Protein AF-A0A562LEJ7-F1 (afdb_monomer_lite)

Organism: NCBI:txid985012

Foldseek 3Di:
DQDPQAAFFKFFFAVVLQQVVWKWKLDDPVPDDHGTFIWGFHGDDPWKTKIWTKAQDCPDAWDWQALVQKFFDPVQSPGIITTHQAIMMIGTSVSRVRGRVVSVIPADPVGTIGGHNVRGDHPVSHDDPVSIDHDPPDPDDD

Secondary structure (DSSP, 8-state):
------TTBEEEE-HHHHHHTT-EESS-TTTS--S-EEEEEEEE-SSEEEEEEEBSS-TTTPEEE-GGGEES-HHHHSS-EEE-TT--EEEEHHHHHHHHHHTT---BTTB--EE-GGGSPPGGGS--GGG-B---------

Sequence (142 aa):
MAHTHAPGLVLHMYPEVLLKFGASHTVEPQDAVAAQHYFVCLSADASEGLWTPLYQTRGDHRLAIPEAAKAGHARWTRGTSYYDPDELWRIPHKAAQRGAAAAMDQSGPKSANTVALPSVPSRAQFPSDTAFRGTAHDRGLG

pLDDT: mean 90.74, std 14.41, range [35.22, 98.56]

Radius of gyration: 14.47 Å; chains: 1; bounding box: 45×31×35 Å

Structure (mmCIF, N/CA/C/O backbone):
data_AF-A0A562LEJ7-F1
#
_entry.id   AF-A0A562LEJ7-F1
#
loop_
_atom_site.group_PDB
_atom_site.id
_atom_site.type_symbol
_atom_site.label_atom_id
_atom_site.label_alt_id
_atom_site.label_comp_id
_atom_site.label_asym_id
_atom_site.label_entity_id
_atom_site.label_seq_id
_atom_site.pdbx_PDB_ins_code
_atom_site.Cartn_x
_atom_site.Cartn_y
_atom_site.Cartn_z
_atom_site.occupancy
_atom_site.B_iso_or_equiv
_atom_site.auth_seq_id
_atom_site.auth_comp_id
_atom_site.auth_asym_id
_atom_site.auth_atom_id
_atom_site.pdbx_PDB_model_num
ATOM 1 N N . MET A 1 1 ? -12.918 -2.598 -13.466 1.00 46.44 1 MET A N 1
ATOM 2 C CA . MET A 1 1 ? -12.460 -3.985 -13.238 1.00 46.44 1 MET A CA 1
ATOM 3 C C . MET A 1 1 ? -12.317 -4.183 -11.740 1.00 46.44 1 MET A C 1
ATOM 5 O O . MET A 1 1 ? -11.882 -3.248 -11.081 1.00 46.44 1 MET A O 1
ATOM 9 N N . ALA A 1 2 ? -12.769 -5.314 -11.200 1.00 52.91 2 ALA A N 1
ATOM 10 C CA . ALA A 1 2 ? -12.644 -5.613 -9.776 1.00 52.91 2 ALA A CA 1
ATOM 11 C C . ALA A 1 2 ? -11.359 -6.418 -9.568 1.00 52.91 2 ALA A C 1
ATOM 13 O O . ALA A 1 2 ? -11.258 -7.541 -10.058 1.00 52.91 2 ALA A O 1
ATOM 14 N N . HIS A 1 3 ? -10.369 -5.832 -8.901 1.00 62.16 3 HIS A N 1
ATOM 15 C CA . HIS A 1 3 ? -9.284 -6.623 -8.339 1.00 62.16 3 HIS A CA 1
ATOM 16 C C . HIS A 1 3 ? -9.827 -7.323 -7.096 1.00 62.16 3 HIS A C 1
ATOM 18 O O . HIS A 1 3 ? -10.502 -6.694 -6.281 1.00 62.16 3 HIS A O 1
ATOM 24 N N . THR A 1 4 ? -9.539 -8.612 -6.938 1.00 80.19 4 THR A N 1
ATOM 25 C CA . THR A 1 4 ? -9.675 -9.242 -5.626 1.00 80.19 4 THR A CA 1
ATOM 26 C C . THR A 1 4 ? -8.564 -8.673 -4.755 1.00 80.19 4 THR A C 1
ATOM 28 O O . THR A 1 4 ? -7.391 -8.940 -5.017 1.00 80.19 4 THR A O 1
ATOM 31 N N . HIS A 1 5 ? -8.912 -7.852 -3.765 1.00 86.88 5 HIS A N 1
ATOM 32 C CA . HIS A 1 5 ? -7.934 -7.369 -2.798 1.00 86.88 5 HIS A CA 1
ATOM 33 C C . HIS A 1 5 ? -7.452 -8.555 -1.963 1.00 86.88 5 HIS A C 1
ATOM 35 O O . HIS A 1 5 ? -8.247 -9.243 -1.327 1.00 86.88 5 HIS A O 1
ATOM 41 N N . ALA A 1 6 ? -6.157 -8.832 -2.043 1.00 93.00 6 ALA A N 1
ATOM 42 C CA . ALA A 1 6 ? -5.520 -9.975 -1.413 1.00 93.00 6 ALA A CA 1
ATOM 43 C C . ALA A 1 6 ? -4.049 -9.642 -1.118 1.00 93.00 6 ALA A C 1
ATOM 45 O O . ALA A 1 6 ? -3.477 -8.790 -1.810 1.00 93.00 6 ALA A O 1
ATOM 46 N N . PRO A 1 7 ? -3.423 -10.318 -0.136 1.00 97.06 7 PRO A N 1
ATOM 47 C CA . PRO A 1 7 ? -2.012 -10.131 0.178 1.00 97.06 7 PRO A CA 1
ATOM 48 C C . PRO A 1 7 ? -1.119 -10.199 -1.065 1.00 97.06 7 PRO A C 1
ATOM 50 O O . PRO A 1 7 ? -1.243 -11.104 -1.890 1.00 97.06 7 PRO A O 1
ATOM 53 N N . GLY A 1 8 ? -0.222 -9.227 -1.193 1.00 97.25 8 GLY A N 1
ATOM 54 C CA . GLY A 1 8 ? 0.706 -9.100 -2.311 1.00 97.25 8 GLY A CA 1
ATOM 55 C C . GLY A 1 8 ? 0.162 -8.355 -3.524 1.00 97.25 8 GLY A C 1
ATOM 56 O O . GLY A 1 8 ? 0.961 -8.020 -4.390 1.00 97.25 8 GLY A O 1
ATOM 57 N N . LEU A 1 9 ? -1.134 -8.031 -3.607 1.00 97.12 9 LEU A N 1
ATOM 58 C CA . LEU A 1 9 ? -1.641 -7.141 -4.657 1.00 97.12 9 LEU A CA 1
ATOM 59 C C . LEU A 1 9 ? -0.997 -5.756 -4.537 1.00 97.12 9 LEU A C 1
ATOM 61 O O . LEU A 1 9 ? -0.934 -5.195 -3.446 1.00 97.12 9 LEU A O 1
ATOM 65 N N . VAL A 1 10 ? -0.581 -5.188 -5.666 1.00 97.88 10 VAL A N 1
ATOM 66 C CA . VAL A 1 10 ? -0.050 -3.829 -5.753 1.00 97.88 10 VAL A CA 1
ATOM 67 C C . VAL A 1 10 ? -0.916 -2.978 -6.668 1.00 97.88 10 VAL A C 1
ATOM 69 O O . VAL A 1 10 ? -1.270 -3.396 -7.769 1.00 97.88 10 VAL A O 1
ATOM 72 N N . LEU A 1 11 ? -1.235 -1.766 -6.219 1.00 97.38 11 LEU A N 1
ATOM 73 C CA . LEU A 1 11 ? -1.960 -0.766 -7.002 1.00 97.38 11 LEU A CA 1
ATOM 74 C C . LEU A 1 11 ? -1.227 0.569 -6.926 1.00 97.38 11 LEU A C 1
ATOM 76 O O . LEU A 1 11 ? -0.777 0.974 -5.855 1.00 97.38 11 LEU A O 1
ATOM 80 N N . HIS A 1 12 ? -1.117 1.266 -8.053 1.00 97.50 12 HIS A N 1
ATOM 81 C CA . HIS A 1 12 ? -0.762 2.678 -8.070 1.00 97.50 12 HIS A CA 1
ATOM 82 C C . HIS A 1 12 ? -1.999 3.479 -7.670 1.00 97.50 12 HIS A C 1
ATOM 84 O O . HIS A 1 12 ? -3.012 3.405 -8.352 1.00 97.50 12 HIS A O 1
ATOM 90 N N . MET A 1 13 ? -1.969 4.205 -6.558 1.00 97.75 13 MET A N 1
ATOM 91 C CA . MET A 1 13 ? -3.144 4.890 -6.017 1.00 97.75 13 MET A CA 1
ATOM 92 C C . MET A 1 13 ? -2.834 6.338 -5.670 1.00 97.75 13 MET A C 1
ATOM 94 O O . MET A 1 13 ? -1.687 6.689 -5.398 1.00 97.75 13 MET A O 1
ATOM 98 N N . TYR A 1 14 ? -3.871 7.179 -5.675 1.00 96.94 14 TYR A N 1
ATOM 99 C CA . TYR A 1 14 ? -3.752 8.587 -5.311 1.00 96.94 14 TYR A CA 1
ATOM 100 C C . TYR A 1 14 ? -4.247 8.833 -3.869 1.00 96.94 14 TYR A C 1
ATOM 102 O O . TYR A 1 14 ? -5.458 8.738 -3.643 1.00 96.94 14 TYR A O 1
ATOM 110 N N . PRO A 1 15 ? -3.361 9.143 -2.898 1.00 95.81 15 PRO A N 1
ATOM 111 C CA . PRO A 1 15 ? -3.705 9.195 -1.471 1.00 95.81 15 PRO A CA 1
ATOM 112 C C . PRO A 1 15 ? -4.829 10.165 -1.101 1.00 95.81 15 PRO A C 1
ATOM 114 O O . PRO A 1 15 ? -5.704 9.814 -0.314 1.00 95.81 15 PRO A O 1
ATOM 117 N N . GLU A 1 16 ? -4.883 11.338 -1.734 1.00 95.44 16 GLU A N 1
ATOM 118 C CA . GLU A 1 16 ? -5.965 12.310 -1.519 1.00 95.44 16 GLU A CA 1
ATOM 119 C C . GLU A 1 16 ? -7.350 11.703 -1.811 1.00 95.44 16 GLU A C 1
ATOM 121 O O . GLU A 1 16 ? -8.318 11.911 -1.077 1.00 95.44 16 GLU A O 1
ATOM 126 N N . VAL A 1 17 ? -7.444 10.874 -2.856 1.00 96.56 17 VAL A N 1
ATOM 127 C CA . VAL A 1 17 ? -8.679 10.163 -3.199 1.00 96.56 17 VAL A CA 1
ATOM 128 C C . VAL A 1 17 ? -8.977 9.074 -2.172 1.00 96.56 17 VAL A C 1
ATOM 130 O O . VAL A 1 17 ? -10.137 8.893 -1.811 1.00 96.56 17 VAL A O 1
ATOM 133 N N . LEU A 1 18 ? -7.960 8.369 -1.670 1.00 97.19 18 LEU A N 1
ATOM 134 C CA . LEU A 1 18 ? -8.147 7.355 -0.630 1.00 97.19 18 LEU A CA 1
ATOM 135 C C . LEU A 1 18 ? -8.785 7.972 0.621 1.00 97.19 18 LEU A C 1
ATOM 137 O O . LEU A 1 18 ? -9.816 7.481 1.083 1.00 97.19 18 LEU A O 1
ATOM 141 N N . LEU A 1 19 ? -8.222 9.082 1.109 1.00 95.94 19 LEU A N 1
ATOM 142 C CA . LEU A 1 19 ? -8.722 9.819 2.274 1.00 95.94 19 LEU A CA 1
ATOM 143 C C . LEU A 1 19 ? -10.159 10.308 2.057 1.00 95.94 19 LEU A C 1
ATOM 145 O O . LEU A 1 19 ? -11.030 10.066 2.890 1.00 95.94 19 LEU A O 1
ATOM 149 N N . LYS A 1 20 ? -10.454 10.892 0.888 1.00 95.94 20 LYS A N 1
ATOM 150 C CA . LYS A 1 20 ? -11.812 11.327 0.513 1.00 95.94 20 LYS A CA 1
ATOM 151 C C . LYS A 1 20 ? -12.849 10.198 0.565 1.00 95.94 20 LYS A C 1
ATOM 153 O O . LYS A 1 20 ? -14.035 10.458 0.757 1.00 95.94 20 LYS A O 1
ATOM 158 N N . PHE A 1 21 ? -12.425 8.953 0.360 1.00 95.94 21 PHE A N 1
ATOM 159 C CA . PHE A 1 21 ? -13.287 7.771 0.389 1.00 95.94 21 PHE A CA 1
ATOM 160 C C . PHE A 1 21 ? -13.131 6.929 1.665 1.00 95.94 21 PHE A C 1
ATOM 162 O O . PHE A 1 21 ? -13.551 5.771 1.678 1.00 95.94 21 PHE A O 1
ATOM 169 N N . GLY A 1 22 ? -12.607 7.522 2.742 1.00 95.69 22 GLY A N 1
ATOM 170 C CA . GLY A 1 22 ? -12.634 6.949 4.087 1.00 95.69 22 GLY A CA 1
ATOM 171 C C . GLY A 1 22 ? -11.419 6.105 4.459 1.00 95.69 22 GLY A C 1
ATOM 172 O O . GLY A 1 22 ? -11.506 5.324 5.401 1.00 95.69 22 GLY A O 1
ATOM 173 N N . ALA A 1 23 ? -10.304 6.226 3.734 1.00 96.94 23 ALA A N 1
ATOM 174 C CA . ALA A 1 23 ? -9.047 5.647 4.191 1.00 96.94 23 ALA A CA 1
ATOM 175 C C . ALA A 1 23 ? -8.497 6.386 5.423 1.00 96.94 23 ALA A C 1
ATOM 177 O O . ALA A 1 23 ? -8.769 7.569 5.632 1.00 96.94 23 ALA A O 1
ATOM 178 N N . SER A 1 24 ? -7.688 5.687 6.210 1.00 96.94 24 SER A N 1
ATOM 179 C CA . SER A 1 24 ? -6.955 6.219 7.363 1.00 96.94 24 SER A CA 1
ATOM 180 C C . SER A 1 24 ? -5.523 5.690 7.376 1.00 96.94 24 SER A C 1
ATOM 182 O O . SER A 1 24 ? -5.225 4.692 6.717 1.00 96.94 24 SER A O 1
ATOM 184 N N . HIS A 1 25 ? -4.628 6.343 8.119 1.00 97.25 25 HIS A N 1
ATOM 185 C CA . HIS A 1 25 ? -3.227 5.926 8.236 1.00 97.25 25 HIS A CA 1
ATOM 186 C C . HIS A 1 25 ? -2.672 6.132 9.650 1.00 97.25 25 HIS A C 1
ATOM 188 O O . HIS A 1 25 ? -3.299 6.779 10.486 1.00 97.25 25 HIS A O 1
ATOM 194 N N . THR A 1 26 ? -1.514 5.542 9.942 1.00 96.44 26 THR A N 1
ATOM 195 C CA . THR A 1 26 ? -0.890 5.548 11.281 1.00 96.44 26 THR A CA 1
ATOM 196 C C . THR A 1 26 ? 0.033 6.742 11.545 1.00 96.44 26 THR A C 1
ATOM 198 O O . THR A 1 26 ? 0.190 7.150 12.698 1.00 96.44 26 THR A O 1
ATOM 201 N N . VAL A 1 27 ? 0.621 7.320 10.494 1.00 94.56 27 VAL A N 1
ATOM 202 C CA . VAL A 1 27 ? 1.549 8.465 10.581 1.00 94.56 27 VAL A CA 1
ATOM 203 C C . VAL A 1 27 ? 0.821 9.802 10.720 1.00 94.56 27 VAL A C 1
ATOM 205 O O . VAL A 1 27 ? -0.394 9.879 10.519 1.00 94.56 27 VAL A O 1
ATOM 208 N N . GLU A 1 28 ? 1.551 10.864 11.062 1.00 92.75 28 GLU A N 1
ATOM 209 C CA . GLU A 1 28 ? 0.997 12.218 11.070 1.00 92.75 28 GLU A CA 1
ATOM 210 C C . GLU A 1 28 ? 0.650 12.683 9.637 1.00 92.75 28 GLU A C 1
ATOM 212 O O . GLU A 1 28 ? 1.316 12.278 8.680 1.00 92.75 28 GLU A O 1
ATOM 217 N N . PRO A 1 29 ? -0.381 13.531 9.443 1.00 89.81 29 PRO A N 1
ATOM 218 C CA . PRO A 1 29 ? -0.845 13.922 8.107 1.00 89.81 29 PRO A CA 1
ATOM 219 C C . PRO A 1 29 ? 0.224 14.542 7.199 1.00 89.81 29 PRO A C 1
ATOM 221 O O . PRO A 1 29 ? 0.158 14.368 5.986 1.00 89.81 29 PRO A O 1
ATOM 224 N N . GLN A 1 30 ? 1.198 15.261 7.763 1.00 90.19 30 GLN A N 1
ATOM 225 C CA . GLN A 1 30 ? 2.303 15.854 7.002 1.00 90.19 30 GLN A CA 1
ATOM 226 C C . GLN A 1 30 ? 3.358 14.837 6.543 1.00 90.19 30 GLN A C 1
ATOM 228 O O . GLN A 1 30 ? 4.095 15.122 5.601 1.00 90.19 30 GLN A O 1
ATOM 233 N N . ASP A 1 31 ? 3.427 13.681 7.206 1.00 91.06 31 ASP A N 1
ATOM 234 C CA . ASP A 1 31 ? 4.394 12.619 6.917 1.00 91.06 31 ASP A CA 1
ATOM 235 C C . ASP A 1 31 ? 3.795 11.548 5.995 1.00 91.06 31 ASP A C 1
ATOM 237 O O . ASP A 1 31 ? 4.522 10.823 5.317 1.00 91.06 31 ASP A O 1
ATOM 241 N N . ALA A 1 32 ? 2.462 11.468 5.944 1.00 91.81 32 ALA A N 1
ATOM 242 C CA . ALA A 1 32 ? 1.736 10.578 5.056 1.00 91.81 32 ALA A CA 1
ATOM 243 C C . ALA A 1 32 ? 2.025 10.886 3.585 1.00 91.81 32 ALA A C 1
ATOM 245 O O . ALA A 1 32 ? 2.109 12.041 3.153 1.00 91.81 32 ALA A O 1
ATOM 246 N N . VAL A 1 33 ? 2.104 9.836 2.775 1.00 92.94 33 VAL A N 1
ATOM 247 C CA . VAL A 1 33 ? 2.292 9.999 1.337 1.00 92.94 33 VAL A CA 1
ATOM 248 C C . VAL A 1 33 ? 1.155 10.821 0.705 1.00 92.94 33 VAL A C 1
ATOM 250 O O . VAL A 1 33 ? -0.022 10.494 0.832 1.00 92.94 33 VAL A O 1
ATOM 253 N N . ALA A 1 34 ? 1.502 11.897 -0.011 1.00 90.31 34 ALA A N 1
ATOM 254 C CA . ALA A 1 34 ? 0.519 12.822 -0.596 1.00 90.31 34 ALA A CA 1
ATOM 255 C C . ALA A 1 34 ? 0.354 12.677 -2.124 1.00 90.31 34 ALA A C 1
ATOM 257 O O . ALA A 1 34 ? -0.718 12.930 -2.676 1.00 90.31 34 ALA A O 1
ATOM 258 N N . ALA A 1 35 ? 1.408 12.258 -2.829 1.00 93.31 35 ALA A N 1
ATOM 259 C CA . ALA A 1 35 ? 1.398 12.069 -4.282 1.00 93.31 35 ALA A CA 1
ATOM 260 C C . ALA A 1 35 ? 1.075 10.618 -4.669 1.00 93.31 35 ALA A C 1
ATOM 262 O O . ALA A 1 35 ? 1.188 9.712 -3.846 1.00 93.31 35 ALA A O 1
ATOM 263 N N . GLN A 1 36 ? 0.725 10.381 -5.939 1.00 95.38 36 GLN A N 1
ATOM 264 C CA . GLN A 1 36 ? 0.485 9.027 -6.451 1.00 95.38 36 GLN A CA 1
ATOM 265 C C . GLN A 1 36 ? 1.650 8.090 -6.112 1.00 95.38 36 GLN A C 1
ATOM 267 O O . GLN A 1 36 ? 2.805 8.423 -6.379 1.00 95.38 36 GLN A O 1
ATOM 272 N N . HIS A 1 37 ? 1.338 6.945 -5.512 1.00 96.88 37 HIS A N 1
ATOM 273 C CA . HIS A 1 37 ? 2.316 5.954 -5.069 1.00 96.88 37 HIS A CA 1
ATOM 274 C C . HIS A 1 37 ? 1.808 4.544 -5.325 1.00 96.88 37 HIS A C 1
ATOM 276 O O . HIS A 1 37 ? 0.605 4.302 -5.401 1.00 96.88 37 HIS A O 1
ATOM 282 N N . TYR A 1 38 ? 2.736 3.598 -5.449 1.00 98.06 38 TYR A N 1
ATOM 283 C CA . TYR A 1 38 ? 2.378 2.189 -5.358 1.00 98.06 38 TYR A CA 1
ATOM 284 C C . TYR A 1 38 ? 2.096 1.837 -3.904 1.00 98.06 38 TYR A C 1
ATOM 286 O O . TYR A 1 38 ? 2.826 2.260 -3.019 1.00 98.06 38 TYR A O 1
ATOM 294 N N . PHE A 1 39 ? 1.070 1.034 -3.675 1.00 98.56 39 PHE A N 1
ATOM 295 C CA . PHE A 1 39 ? 0.752 0.453 -2.379 1.00 98.56 39 PHE A CA 1
ATOM 296 C C . PHE A 1 39 ? 0.699 -1.055 -2.527 1.00 98.56 39 PHE A C 1
ATOM 298 O O . PHE A 1 39 ? 0.134 -1.543 -3.505 1.00 98.56 39 PHE A O 1
ATOM 305 N N . VAL A 1 40 ? 1.230 -1.786 -1.550 1.00 98.44 40 VAL A N 1
ATOM 306 C CA . VAL A 1 40 ? 1.068 -3.243 -1.460 1.00 98.44 40 VAL A CA 1
ATOM 307 C C . VAL A 1 40 ? 0.034 -3.591 -0.400 1.00 98.44 40 VAL A C 1
ATOM 309 O O . VAL A 1 40 ? 0.053 -3.030 0.692 1.00 98.44 40 VAL A O 1
ATOM 312 N N . CYS A 1 41 ? -0.870 -4.511 -0.727 1.00 98.19 41 CYS A N 1
ATOM 313 C CA . CYS A 1 41 ? -1.862 -5.065 0.184 1.00 98.19 41 CYS A CA 1
ATOM 314 C C . CYS A 1 41 ? -1.196 -6.117 1.076 1.00 98.19 41 CYS A C 1
ATOM 316 O O . CYS A 1 41 ? -0.606 -7.076 0.579 1.00 98.19 41 CYS A O 1
ATOM 318 N N . LEU A 1 42 ? -1.308 -5.962 2.390 1.00 97.94 42 LEU A N 1
ATOM 319 C CA . LEU A 1 42 ? -0.810 -6.914 3.387 1.00 97.94 42 LEU A CA 1
ATOM 320 C C . LEU A 1 42 ? -1.893 -7.935 3.732 1.00 97.94 42 LEU A C 1
ATOM 322 O O . LEU A 1 42 ? -1.627 -9.128 3.837 1.00 97.94 42 LEU A O 1
ATOM 326 N N . SER A 1 43 ? -3.122 -7.454 3.899 1.00 96.56 43 SER A N 1
ATOM 327 C CA . SER A 1 43 ? -4.311 -8.253 4.180 1.00 96.56 43 SER A CA 1
ATOM 328 C C . SER A 1 43 ? -5.557 -7.529 3.684 1.00 96.56 43 SER A C 1
ATOM 330 O O . SER A 1 43 ? -5.544 -6.314 3.486 1.00 96.56 43 SER A O 1
ATOM 332 N N . ALA A 1 44 ? -6.632 -8.280 3.478 1.00 96.25 44 ALA A N 1
ATOM 333 C CA . ALA A 1 44 ? -7.930 -7.747 3.100 1.00 96.25 44 ALA A CA 1
ATOM 334 C C . ALA A 1 44 ? -9.039 -8.613 3.698 1.00 96.25 44 ALA A C 1
ATOM 336 O O . ALA A 1 44 ? -8.897 -9.836 3.772 1.00 96.25 44 ALA A O 1
ATOM 337 N N . ASP A 1 45 ? -10.129 -7.973 4.106 1.00 93.88 45 ASP A N 1
ATOM 338 C CA . ASP A 1 45 ? -11.381 -8.624 4.477 1.00 93.88 45 ASP A CA 1
ATOM 339 C C . ASP A 1 45 ? -12.478 -8.327 3.438 1.00 93.88 45 ASP A C 1
ATOM 341 O O . ASP A 1 45 ? -12.191 -8.025 2.277 1.00 93.88 45 ASP A O 1
ATOM 345 N N . ALA A 1 46 ? -13.753 -8.453 3.814 1.00 92.31 46 ALA A N 1
ATOM 346 C CA . ALA A 1 46 ? -14.878 -8.210 2.913 1.00 92.31 46 ALA A CA 1
ATOM 347 C C . ALA A 1 46 ? -15.077 -6.728 2.529 1.00 92.31 46 ALA A C 1
ATOM 349 O O . ALA A 1 46 ? -15.744 -6.442 1.534 1.00 92.31 46 ALA A O 1
ATOM 350 N N . SER A 1 47 ? -14.531 -5.788 3.299 1.00 93.62 47 SER A N 1
ATOM 351 C CA . SER A 1 47 ? -14.826 -4.353 3.214 1.00 93.62 47 SER A CA 1
ATOM 352 C C . SER A 1 47 ? -13.602 -3.468 2.990 1.00 93.62 47 SER A C 1
ATOM 354 O O . SER A 1 47 ? -13.701 -2.462 2.277 1.00 93.62 47 SER A O 1
ATOM 356 N N . GLU A 1 48 ? -12.453 -3.838 3.547 1.00 96.19 48 GLU A N 1
ATOM 357 C CA . GLU A 1 48 ? -11.236 -3.036 3.518 1.00 96.19 48 GLU A CA 1
ATOM 358 C C . GLU A 1 48 ? -9.974 -3.899 3.492 1.00 96.19 48 GLU A C 1
ATOM 360 O O . GLU A 1 48 ? -10.010 -5.125 3.614 1.00 96.19 48 GLU A O 1
ATOM 365 N N . GLY A 1 49 ? -8.833 -3.251 3.277 1.00 97.06 49 GLY A N 1
ATOM 366 C CA . GLY A 1 49 ? -7.530 -3.884 3.399 1.00 97.06 49 GLY A CA 1
ATOM 367 C C . GLY A 1 49 ? -6.535 -3.023 4.152 1.00 97.06 49 GLY A C 1
ATOM 368 O O . GLY A 1 49 ? -6.714 -1.811 4.302 1.00 97.06 49 GLY A O 1
ATOM 369 N N . LEU A 1 50 ? -5.467 -3.676 4.595 1.00 98.25 50 LEU A N 1
ATOM 370 C CA . LEU A 1 50 ? -4.281 -3.039 5.140 1.00 98.25 50 LEU A CA 1
ATOM 371 C C . LEU A 1 50 ? -3.232 -2.937 4.043 1.00 98.25 50 LEU A C 1
ATOM 373 O O . LEU A 1 50 ? -2.912 -3.930 3.386 1.00 98.25 50 LEU A O 1
ATOM 377 N N . TRP A 1 51 ? -2.708 -1.736 3.851 1.00 98.56 51 TRP A N 1
ATOM 378 C CA . TRP A 1 51 ? -1.803 -1.392 2.767 1.00 98.56 51 TRP A CA 1
ATOM 379 C C . TRP A 1 51 ? -0.648 -0.558 3.295 1.00 98.56 51 TRP A C 1
ATOM 381 O O . TRP A 1 51 ? -0.828 0.226 4.216 1.00 98.56 51 TRP A O 1
ATOM 391 N N . THR A 1 52 ? 0.523 -0.667 2.686 1.00 98.31 52 THR A N 1
ATOM 392 C CA . THR A 1 52 ? 1.631 0.265 2.944 1.00 98.31 52 THR A CA 1
ATOM 393 C C . THR A 1 52 ? 2.102 0.865 1.621 1.00 98.31 52 THR A C 1
ATOM 395 O O . THR A 1 52 ? 2.135 0.141 0.611 1.00 98.31 52 THR A O 1
ATOM 398 N N . PRO A 1 53 ? 2.404 2.173 1.571 1.00 98.12 53 PRO A N 1
ATOM 399 C CA . PRO A 1 53 ? 2.969 2.785 0.383 1.00 98.12 53 PRO A CA 1
ATOM 400 C C . PRO A 1 53 ? 4.405 2.324 0.153 1.00 98.12 53 PRO A C 1
ATOM 402 O O . PRO A 1 53 ? 5.146 1.965 1.067 1.00 98.12 53 PRO A O 1
ATOM 405 N N . LEU A 1 54 ? 4.795 2.340 -1.116 1.00 97.88 54 LEU A N 1
ATOM 406 C CA . LEU A 1 54 ? 6.081 1.869 -1.587 1.00 97.88 54 LEU A CA 1
ATOM 407 C C . LEU A 1 54 ? 6.886 2.999 -2.209 1.00 97.88 54 LEU A C 1
ATOM 409 O O . LEU A 1 54 ? 6.481 3.637 -3.182 1.00 97.88 54 LEU A O 1
ATOM 413 N N . TYR A 1 55 ? 8.085 3.168 -1.682 1.00 96.69 55 TYR A N 1
ATOM 414 C CA . TYR A 1 55 ? 9.054 4.177 -2.050 1.00 96.69 55 TYR A CA 1
ATOM 415 C C . TYR A 1 55 ? 10.127 3.609 -2.979 1.00 96.69 55 TYR A C 1
ATOM 417 O O . TYR A 1 55 ? 10.462 2.426 -2.932 1.00 96.69 55 TYR A O 1
ATOM 425 N N . GLN A 1 56 ? 10.705 4.466 -3.820 1.00 94.19 56 GLN A N 1
ATOM 426 C CA . GLN A 1 56 ? 11.838 4.098 -4.683 1.00 94.19 56 GLN A CA 1
ATOM 427 C C . GLN A 1 56 ? 13.192 4.285 -3.989 1.00 94.19 56 GLN A C 1
ATOM 429 O O . GLN A 1 56 ? 14.192 3.707 -4.407 1.00 94.19 56 GLN A O 1
ATOM 434 N N . THR A 1 57 ? 13.237 5.100 -2.934 1.00 93.31 57 THR A N 1
ATOM 435 C CA . THR A 1 57 ? 14.457 5.403 -2.186 1.00 93.31 57 THR A CA 1
ATOM 436 C C . THR A 1 57 ? 14.457 4.692 -0.843 1.00 93.31 57 THR A C 1
ATOM 438 O O . THR A 1 57 ? 13.423 4.590 -0.177 1.00 93.31 57 THR A O 1
ATOM 441 N N . ARG A 1 58 ? 15.649 4.242 -0.438 1.00 90.12 58 ARG A N 1
ATOM 442 C CA . ARG A 1 58 ? 15.850 3.472 0.790 1.00 90.12 58 ARG A CA 1
ATOM 443 C C . ARG A 1 58 ? 15.415 4.217 2.051 1.00 90.12 58 ARG A C 1
ATOM 445 O O . ARG A 1 58 ? 14.873 3.579 2.934 1.00 90.12 58 ARG A O 1
ATOM 452 N N . GLY A 1 59 ? 15.618 5.533 2.140 1.00 89.62 59 GLY A N 1
ATOM 453 C CA . GLY A 1 59 ? 15.426 6.259 3.404 1.00 89.62 59 GLY A CA 1
ATOM 454 C C . GLY A 1 59 ? 16.243 5.656 4.561 1.00 89.62 59 GLY A C 1
ATOM 455 O O . GLY A 1 59 ? 17.008 4.709 4.363 1.00 89.62 59 GLY A O 1
ATOM 456 N N . ASP A 1 60 ? 16.079 6.190 5.767 1.00 85.19 60 ASP A N 1
ATOM 457 C CA . ASP A 1 60 ? 16.858 5.727 6.926 1.00 85.19 60 ASP A CA 1
ATOM 458 C C . ASP A 1 60 ? 16.229 4.501 7.610 1.00 85.19 60 ASP A C 1
ATOM 460 O O . ASP A 1 60 ? 16.944 3.615 8.079 1.00 85.19 60 ASP A O 1
ATOM 464 N N . HIS A 1 61 ? 14.895 4.396 7.598 1.00 89.44 61 HIS A N 1
ATOM 465 C CA . HIS A 1 61 ? 14.148 3.366 8.337 1.00 89.44 61 HIS A CA 1
ATOM 466 C C . HIS A 1 61 ? 13.336 2.409 7.457 1.00 89.44 61 HIS A C 1
ATOM 468 O O . HIS A 1 61 ? 12.664 1.516 7.973 1.00 89.44 61 HIS A O 1
ATOM 474 N N . ARG A 1 62 ? 13.403 2.544 6.127 1.00 95.94 62 ARG A N 1
ATOM 475 C CA . ARG A 1 62 ? 12.567 1.728 5.242 1.00 95.94 62 ARG A CA 1
ATOM 476 C C . ARG A 1 62 ? 13.194 0.374 4.955 1.00 95.94 62 ARG A C 1
ATOM 478 O O . ARG A 1 62 ? 14.404 0.223 4.766 1.00 95.94 62 ARG A O 1
ATOM 485 N N . LEU A 1 63 ? 12.326 -0.619 4.858 1.00 97.50 63 LEU A N 1
ATOM 486 C CA . LEU A 1 63 ? 12.675 -2.006 4.595 1.00 97.50 63 LEU A CA 1
ATOM 487 C C . LEU A 1 63 ? 12.442 -2.336 3.121 1.00 97.50 63 LEU A C 1
ATOM 489 O O . LEU A 1 63 ? 11.549 -1.787 2.482 1.00 97.50 63 LEU A O 1
ATOM 493 N N . ALA A 1 64 ? 13.272 -3.215 2.562 1.00 97.75 64 ALA A N 1
ATOM 494 C CA . ALA A 1 64 ? 13.304 -3.475 1.126 1.00 97.75 64 ALA A CA 1
ATOM 495 C C . ALA A 1 64 ? 12.357 -4.605 0.691 1.00 97.75 64 ALA A C 1
ATOM 497 O O . ALA A 1 64 ? 12.255 -5.641 1.344 1.00 97.75 64 ALA A O 1
ATOM 498 N N . ILE A 1 65 ? 11.763 -4.430 -0.487 1.00 98.12 65 ILE A N 1
ATOM 499 C CA . ILE A 1 65 ? 11.119 -5.452 -1.310 1.00 98.12 65 ILE A CA 1
ATOM 500 C C . ILE A 1 65 ? 11.984 -5.604 -2.568 1.00 98.12 65 ILE A C 1
ATOM 502 O O . ILE A 1 65 ? 12.052 -4.670 -3.379 1.00 98.12 65 ILE A O 1
ATOM 506 N N . PRO A 1 66 ? 12.684 -6.739 -2.733 1.00 97.50 66 PRO A N 1
ATOM 507 C CA . PRO A 1 66 ? 13.619 -6.917 -3.834 1.00 97.50 66 PRO A CA 1
ATOM 508 C C . PRO A 1 66 ? 12.886 -6.974 -5.176 1.00 97.50 66 PRO A C 1
ATOM 510 O O . PRO A 1 66 ? 11.779 -7.500 -5.271 1.00 97.50 66 PRO A O 1
ATOM 513 N N . GLU A 1 67 ? 13.547 -6.497 -6.232 1.00 97.12 67 GLU A N 1
ATOM 514 C CA . GLU A 1 67 ? 13.032 -6.541 -7.609 1.00 97.12 67 GLU A CA 1
ATOM 515 C C . GLU A 1 67 ? 12.553 -7.943 -8.019 1.00 97.12 67 GLU A C 1
ATOM 517 O O . GLU A 1 67 ? 11.470 -8.093 -8.577 1.00 97.12 67 GLU A O 1
ATOM 522 N N . ALA A 1 68 ? 13.309 -8.982 -7.647 1.00 97.81 68 ALA A N 1
ATOM 523 C CA . ALA A 1 68 ? 12.991 -10.376 -7.956 1.00 97.81 68 ALA A CA 1
ATOM 524 C C . ALA A 1 68 ? 11.672 -10.883 -7.337 1.00 97.81 68 ALA A C 1
ATOM 526 O O . ALA A 1 68 ? 11.157 -11.912 -7.765 1.00 97.81 68 ALA A O 1
ATOM 527 N N . ALA A 1 69 ? 11.121 -10.183 -6.341 1.00 98.00 69 ALA A N 1
ATOM 528 C CA . ALA A 1 69 ? 9.835 -10.524 -5.741 1.00 98.00 69 ALA A CA 1
ATOM 529 C C . ALA A 1 69 ? 8.641 -9.870 -6.452 1.00 98.00 69 ALA A C 1
ATOM 531 O O . ALA A 1 69 ? 7.502 -10.133 -6.073 1.00 98.00 69 ALA A O 1
ATOM 532 N N . LYS A 1 70 ? 8.865 -8.998 -7.441 1.00 98.06 70 LYS A N 1
ATOM 533 C CA . LYS A 1 70 ? 7.822 -8.179 -8.070 1.00 98.06 70 LYS A CA 1
ATOM 534 C C . LYS A 1 70 ? 7.409 -8.774 -9.416 1.00 98.06 70 LYS A C 1
ATOM 536 O O . LYS A 1 70 ? 8.257 -9.122 -10.231 1.00 98.06 70 LYS A O 1
ATOM 541 N N . ALA A 1 71 ? 6.107 -8.827 -9.685 1.00 96.81 71 ALA A N 1
ATOM 542 C CA . ALA A 1 71 ? 5.557 -9.224 -10.984 1.00 96.81 71 ALA A CA 1
ATOM 543 C C . ALA A 1 71 ? 4.502 -8.218 -11.467 1.00 96.81 71 ALA A C 1
ATOM 545 O O . ALA A 1 71 ? 3.946 -7.469 -10.665 1.00 96.81 71 ALA A O 1
ATOM 546 N N . GLY A 1 72 ? 4.242 -8.181 -12.777 1.00 95.06 72 GLY A N 1
ATOM 547 C CA . GLY A 1 72 ? 3.261 -7.285 -13.396 1.00 95.06 72 GLY A CA 1
ATOM 548 C C . GLY A 1 72 ? 3.881 -6.343 -14.427 1.00 95.06 72 GLY A C 1
ATOM 549 O O . GLY A 1 72 ? 4.728 -6.741 -15.225 1.00 95.06 72 GLY A O 1
ATOM 550 N N . HIS A 1 73 ? 3.425 -5.094 -14.444 1.00 94.50 73 HIS A N 1
ATOM 551 C CA . HIS A 1 73 ? 3.830 -4.094 -15.426 1.00 94.50 73 HIS A CA 1
ATOM 552 C C . HIS A 1 73 ? 5.293 -3.649 -15.243 1.00 94.50 73 HIS A C 1
ATOM 554 O O . HIS A 1 73 ? 5.750 -3.437 -14.122 1.00 94.50 73 HIS A O 1
ATOM 560 N N . ALA A 1 74 ? 6.014 -3.400 -16.343 1.00 93.12 74 ALA A N 1
ATOM 561 C CA . ALA A 1 74 ? 7.448 -3.073 -16.320 1.00 93.12 74 ALA A CA 1
ATOM 562 C C . ALA A 1 74 ? 7.797 -1.822 -15.486 1.00 93.12 74 ALA A C 1
ATOM 564 O O . ALA A 1 74 ? 8.849 -1.753 -14.853 1.00 93.12 74 ALA A O 1
ATOM 565 N N . ARG A 1 75 ? 6.899 -0.824 -15.452 1.00 92.38 75 ARG A N 1
ATOM 566 C CA . ARG A 1 75 ? 7.072 0.376 -14.610 1.00 92.38 75 ARG A CA 1
ATOM 567 C C . ARG A 1 75 ? 7.005 0.054 -13.116 1.00 92.38 75 ARG A C 1
ATOM 569 O O . ARG A 1 75 ? 7.627 0.755 -12.326 1.00 92.38 75 ARG A O 1
ATOM 576 N N . TRP A 1 76 ? 6.229 -0.959 -12.743 1.00 94.88 76 TRP A N 1
ATOM 577 C CA . TRP A 1 76 ? 6.146 -1.438 -11.372 1.00 94.88 76 TRP A CA 1
ATOM 578 C C . TRP A 1 76 ? 7.358 -2.306 -11.043 1.00 94.88 76 TRP A C 1
ATOM 580 O O . TRP A 1 76 ? 8.032 -2.028 -10.059 1.00 94.88 76 TRP A O 1
ATOM 590 N N . THR A 1 77 ? 7.665 -3.319 -11.856 1.00 96.12 77 THR A N 1
ATOM 591 C CA . THR A 1 77 ? 8.668 -4.341 -11.513 1.00 96.12 77 THR A CA 1
ATOM 592 C C . THR A 1 77 ? 10.087 -3.797 -11.403 1.00 96.12 77 THR A C 1
ATOM 594 O O . THR A 1 77 ? 10.868 -4.339 -10.635 1.00 96.12 77 THR A O 1
ATOM 597 N N . ARG A 1 78 ? 10.409 -2.698 -12.090 1.00 95.38 78 ARG A N 1
ATOM 598 C CA . ARG A 1 78 ? 11.749 -2.104 -12.084 1.00 95.38 78 ARG A CA 1
ATOM 599 C C . ARG A 1 78 ? 12.209 -1.681 -10.684 1.00 95.38 78 ARG A C 1
ATOM 601 O O . ARG A 1 78 ? 11.543 -0.884 -10.022 1.00 95.38 78 ARG A O 1
ATOM 608 N N . GLY A 1 79 ? 13.403 -2.126 -10.300 1.00 96.38 79 GLY A N 1
ATOM 609 C CA . GLY A 1 79 ? 14.108 -1.706 -9.096 1.00 96.38 79 GLY A CA 1
ATOM 610 C C . GLY A 1 79 ? 13.528 -2.254 -7.794 1.00 96.38 79 GLY A C 1
ATOM 611 O O . GLY A 1 79 ? 12.381 -2.708 -7.707 1.00 96.38 79 GLY A O 1
ATOM 612 N N . THR A 1 80 ? 14.341 -2.156 -6.745 1.00 97.81 80 THR A N 1
ATOM 613 C CA . THR A 1 80 ? 13.917 -2.378 -5.360 1.00 97.81 80 THR A CA 1
ATOM 614 C C . THR A 1 80 ? 12.886 -1.328 -4.955 1.00 97.81 80 THR A C 1
ATOM 616 O O . THR A 1 80 ? 13.030 -0.145 -5.264 1.00 97.81 80 THR A O 1
ATOM 619 N N . SER A 1 81 ? 11.852 -1.762 -4.243 1.00 98.12 81 SER A N 1
ATOM 620 C CA . SER A 1 81 ? 10.901 -0.873 -3.575 1.00 98.12 81 SER A CA 1
ATOM 621 C C . SER A 1 81 ? 11.115 -0.934 -2.069 1.00 98.12 81 SER A C 1
ATOM 623 O O . SER A 1 81 ? 11.642 -1.919 -1.563 1.00 98.12 81 SER A O 1
ATOM 625 N N . TYR A 1 82 ? 10.718 0.105 -1.351 1.00 98.31 82 TYR A N 1
ATOM 626 C CA . TYR A 1 82 ? 10.906 0.198 0.092 1.00 98.31 82 TYR A CA 1
ATOM 627 C C . TYR A 1 82 ? 9.596 0.563 0.777 1.00 98.31 82 TYR A C 1
ATOM 629 O O . TYR A 1 82 ? 8.825 1.324 0.208 1.00 98.31 82 TYR A O 1
ATOM 637 N N . TYR A 1 83 ? 9.346 0.063 1.981 1.00 97.88 83 TYR A N 1
ATOM 638 C CA . TYR A 1 83 ? 8.191 0.452 2.794 1.00 97.88 83 TYR A CA 1
ATOM 639 C C . TYR A 1 83 ? 8.650 0.955 4.154 1.00 97.88 83 TYR A C 1
ATOM 641 O O . TYR A 1 83 ? 9.662 0.492 4.686 1.00 97.88 83 TYR A O 1
ATOM 649 N N . ASP A 1 84 ? 7.904 1.906 4.697 1.00 96.88 84 ASP A N 1
ATOM 650 C CA . ASP A 1 84 ? 8.129 2.415 6.041 1.00 96.88 84 ASP A CA 1
ATOM 651 C C . ASP A 1 84 ? 7.316 1.574 7.043 1.00 96.88 84 ASP A C 1
ATOM 653 O O . ASP A 1 84 ? 6.096 1.478 6.879 1.00 96.88 84 ASP A O 1
ATOM 657 N N . PRO A 1 85 ? 7.945 0.916 8.035 1.00 96.38 85 PRO A N 1
ATOM 658 C CA . PRO A 1 85 ? 7.221 0.120 9.025 1.00 96.38 85 PRO A CA 1
ATOM 659 C C . PRO A 1 85 ? 6.279 0.958 9.902 1.00 96.38 85 PRO A C 1
ATOM 661 O O . PRO A 1 85 ? 5.345 0.394 10.469 1.00 96.38 85 PRO A O 1
ATOM 664 N N . ASP A 1 86 ? 6.455 2.279 9.976 1.00 95.75 86 ASP A N 1
ATOM 665 C CA . ASP A 1 86 ? 5.570 3.161 10.739 1.00 95.75 86 ASP A CA 1
ATOM 666 C C . ASP A 1 86 ? 4.348 3.627 9.927 1.00 95.75 86 ASP A C 1
ATOM 668 O O . ASP A 1 86 ? 3.357 4.084 10.507 1.00 95.75 86 ASP A O 1
ATOM 672 N N . GLU A 1 87 ? 4.365 3.462 8.597 1.00 96.25 87 GLU A N 1
ATOM 673 C CA . GLU A 1 87 ? 3.298 3.901 7.697 1.00 96.25 87 GLU A CA 1
ATOM 674 C C . GLU A 1 87 ? 2.430 2.746 7.194 1.00 96.25 87 GLU A C 1
ATOM 676 O O . GLU A 1 87 ? 2.716 2.058 6.206 1.00 96.25 87 GLU A O 1
ATOM 681 N N . LEU A 1 88 ? 1.288 2.588 7.857 1.00 97.81 88 LEU A N 1
ATOM 682 C CA . LEU A 1 88 ? 0.239 1.660 7.482 1.00 97.81 88 LEU A CA 1
ATOM 683 C C . LEU A 1 88 ? -1.046 2.421 7.174 1.00 97.81 88 LEU A C 1
ATOM 685 O O . LEU A 1 88 ? -1.448 3.325 7.903 1.00 97.81 88 LEU A O 1
ATOM 689 N N . TRP A 1 89 ? -1.710 2.005 6.105 1.00 98.12 89 TRP A N 1
ATOM 690 C CA . TRP A 1 89 ? -2.971 2.538 5.626 1.00 98.12 89 TRP A CA 1
ATOM 691 C C . TRP A 1 89 ? -4.067 1.484 5.738 1.00 98.12 89 TRP A C 1
ATOM 693 O O . TRP A 1 89 ? -3.890 0.329 5.352 1.00 98.12 89 TRP A O 1
ATOM 703 N N . ARG A 1 90 ? -5.231 1.901 6.221 1.00 97.88 90 ARG A N 1
ATOM 704 C CA . ARG A 1 90 ? -6.471 1.136 6.169 1.00 97.88 90 ARG A CA 1
ATOM 705 C C . ARG A 1 90 ? -7.320 1.741 5.070 1.00 97.88 90 ARG A C 1
ATOM 707 O O . ARG A 1 90 ? -7.669 2.918 5.128 1.00 97.88 90 ARG A O 1
ATOM 714 N N . ILE A 1 91 ? -7.589 0.958 4.034 1.00 97.94 91 ILE A N 1
ATOM 715 C CA . ILE A 1 91 ? -8.195 1.453 2.800 1.00 97.94 91 ILE A CA 1
ATOM 716 C C . ILE A 1 91 ? -9.446 0.625 2.497 1.00 97.94 91 ILE A C 1
ATOM 718 O O . ILE A 1 91 ? -9.318 -0.558 2.166 1.00 97.94 91 ILE A O 1
ATOM 722 N N . PRO A 1 92 ? -10.649 1.232 2.534 1.00 97.19 92 PRO A N 1
ATOM 723 C CA . PRO A 1 92 ? -11.863 0.592 2.045 1.00 97.19 92 PRO A CA 1
ATOM 724 C C . PRO A 1 92 ? -11.717 0.151 0.586 1.00 97.19 92 PRO A C 1
ATOM 726 O O . PRO A 1 92 ? -11.162 0.882 -0.236 1.00 97.19 92 PRO A O 1
ATOM 729 N N . HIS A 1 93 ? -12.302 -0.984 0.203 1.00 95.88 93 HIS A N 1
ATOM 730 C CA . HIS A 1 93 ? -12.200 -1.510 -1.170 1.00 95.88 93 HIS A CA 1
ATOM 731 C C . HIS A 1 93 ? -12.682 -0.512 -2.225 1.00 95.88 93 HIS A C 1
ATOM 733 O O . HIS A 1 93 ? -12.103 -0.384 -3.305 1.00 95.88 93 HIS A O 1
ATOM 739 N N . LYS A 1 94 ? -13.721 0.258 -1.883 1.00 95.50 94 LYS A N 1
ATOM 740 C CA . LYS A 1 94 ? -14.223 1.361 -2.708 1.00 95.50 94 LYS A CA 1
ATOM 741 C C . LYS A 1 94 ? -13.194 2.486 -2.847 1.00 95.50 94 LYS A C 1
ATOM 743 O O . LYS A 1 94 ? -13.056 3.029 -3.940 1.00 95.50 94 LYS A O 1
ATOM 748 N N . ALA A 1 95 ? -12.485 2.837 -1.775 1.00 96.94 95 ALA A N 1
ATOM 749 C CA . ALA A 1 95 ? -11.434 3.849 -1.805 1.00 96.94 95 ALA A CA 1
ATOM 750 C C . ALA A 1 95 ? -10.261 3.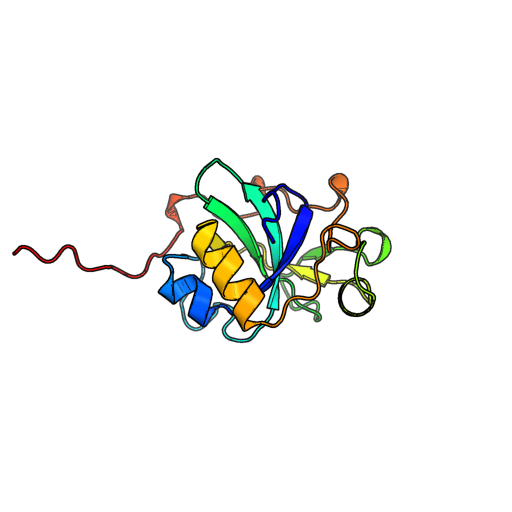387 -2.677 1.00 96.94 95 ALA A C 1
ATOM 752 O O . ALA A 1 95 ? -9.858 4.133 -3.566 1.00 96.94 9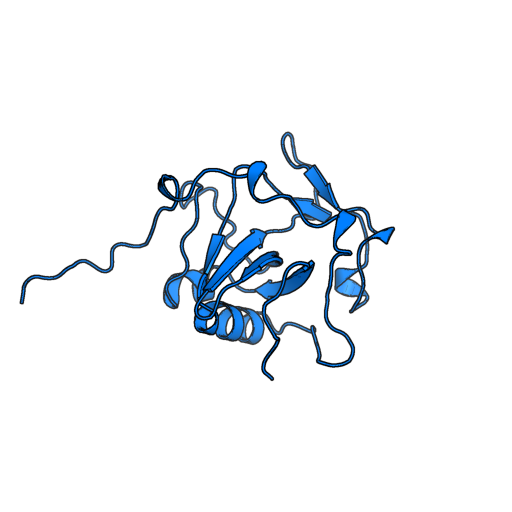5 ALA A O 1
ATOM 753 N N . ALA A 1 96 ? -9.807 2.138 -2.522 1.00 96.94 96 ALA A N 1
ATOM 754 C CA . ALA A 1 96 ? -8.746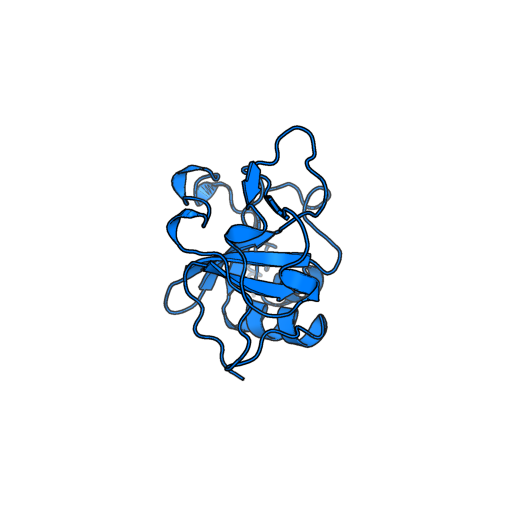 1.554 -3.345 1.00 96.94 96 ALA A CA 1
ATOM 755 C C . ALA A 1 96 ? -9.095 1.595 -4.842 1.00 96.94 96 ALA A C 1
ATOM 757 O O . ALA A 1 96 ? -8.323 2.096 -5.657 1.00 96.94 96 ALA A O 1
ATOM 758 N N . GLN A 1 97 ? -10.315 1.183 -5.207 1.00 95.25 97 GLN A N 1
ATOM 759 C CA . GLN A 1 97 ? -10.790 1.242 -6.592 1.00 95.25 97 GLN A CA 1
ATOM 760 C C . GLN A 1 97 ? -10.792 2.675 -7.153 1.00 95.25 97 GLN A C 1
ATOM 762 O O . GLN A 1 97 ? -10.403 2.897 -8.301 1.00 95.25 97 GLN A O 1
ATOM 767 N N . ARG A 1 98 ? -11.252 3.657 -6.365 1.00 96.31 98 ARG A N 1
ATOM 768 C CA . ARG A 1 98 ? -11.306 5.068 -6.784 1.00 96.31 98 ARG A CA 1
ATOM 769 C C . ARG A 1 98 ? -9.912 5.681 -6.883 1.00 96.31 98 ARG A C 1
ATOM 771 O O . 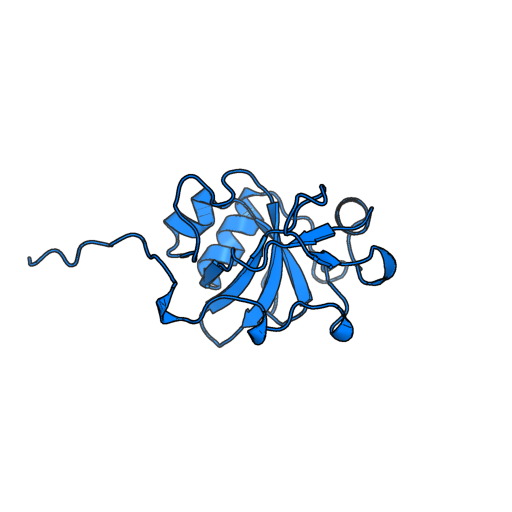ARG A 1 98 ? -9.642 6.378 -7.857 1.00 96.31 98 ARG A O 1
ATOM 778 N N . GLY A 1 99 ? -9.041 5.395 -5.920 1.00 97.00 99 GLY A N 1
ATOM 779 C CA . GLY A 1 99 ? -7.656 5.853 -5.896 1.00 97.00 99 GLY A CA 1
ATOM 780 C C . GLY A 1 99 ? -6.844 5.296 -7.060 1.00 97.00 99 GLY A C 1
ATOM 781 O O . GLY A 1 99 ? -6.129 6.060 -7.704 1.00 97.00 99 GLY A O 1
ATOM 782 N N . ALA A 1 100 ? -7.007 4.009 -7.379 1.00 96.44 100 ALA A N 1
ATOM 783 C CA . ALA A 1 100 ? -6.346 3.372 -8.516 1.00 96.44 100 ALA A CA 1
ATOM 784 C C . ALA A 1 100 ? -6.814 3.944 -9.861 1.00 96.44 100 ALA A C 1
ATOM 786 O O . ALA A 1 100 ? -5.999 4.285 -10.719 1.00 96.44 100 ALA A O 1
ATOM 787 N N . ALA A 1 101 ? -8.127 4.136 -10.029 1.00 95.19 101 ALA A N 1
ATOM 788 C CA . ALA A 1 101 ? -8.672 4.765 -11.230 1.00 95.19 101 ALA A CA 1
ATOM 789 C C . ALA A 1 101 ? -8.160 6.206 -11.412 1.00 95.19 101 ALA A C 1
ATOM 791 O O . ALA A 1 101 ? -7.776 6.585 -12.516 1.00 95.19 101 ALA A O 1
ATOM 792 N N . ALA A 1 102 ? -8.112 6.997 -10.334 1.00 96.19 102 ALA A N 1
ATOM 793 C CA . ALA A 1 102 ? -7.608 8.371 -10.369 1.00 96.19 102 ALA A CA 1
ATOM 794 C C . ALA A 1 102 ? -6.101 8.453 -10.669 1.00 96.19 102 ALA A C 1
ATOM 796 O O . ALA A 1 102 ? -5.651 9.407 -11.298 1.00 96.19 102 ALA A O 1
ATOM 797 N N . ALA A 1 103 ? -5.329 7.448 -10.256 1.00 95.31 103 ALA A N 1
ATOM 798 C CA . ALA A 1 103 ? -3.897 7.348 -10.527 1.00 95.31 103 ALA A CA 1
ATOM 799 C C . ALA A 1 103 ? -3.563 6.690 -11.879 1.00 95.31 103 ALA A C 1
ATOM 801 O O . ALA A 1 103 ? -2.386 6.453 -12.159 1.00 95.31 103 ALA A O 1
ATOM 802 N N . MET A 1 104 ? -4.579 6.388 -12.703 1.00 94.00 104 MET A N 1
ATOM 803 C CA . MET A 1 104 ? -4.442 5.661 -13.971 1.00 94.00 104 MET A CA 1
ATOM 804 C C . MET A 1 104 ? -3.630 4.369 -13.812 1.00 94.00 104 MET A C 1
ATOM 806 O O . MET A 1 104 ? -2.716 4.092 -14.593 1.00 94.00 104 MET A O 1
ATOM 810 N N . ASP A 1 105 ? -3.936 3.606 -12.762 1.00 93.19 105 ASP A N 1
ATOM 811 C CA . ASP A 1 105 ? -3.247 2.357 -12.470 1.00 93.19 105 ASP A CA 1
ATOM 812 C C . ASP A 1 105 ? -3.278 1.395 -13.665 1.00 93.19 105 ASP A C 1
ATOM 814 O O . ASP A 1 105 ? -4.289 1.234 -14.352 1.00 93.19 105 ASP A O 1
ATOM 818 N N . GL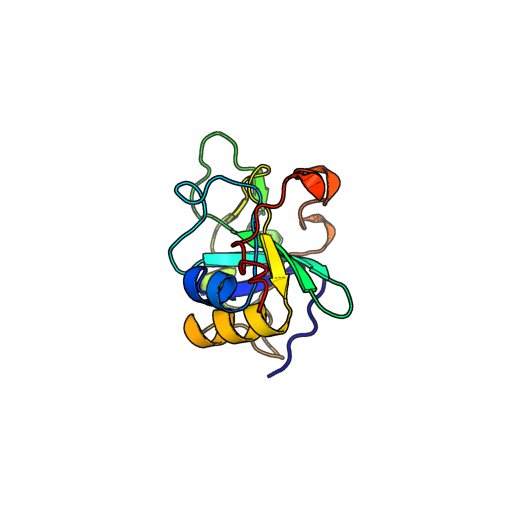N A 1 106 ? -2.133 0.764 -13.915 1.00 89.69 106 GLN A N 1
ATOM 819 C CA . GLN A 1 106 ? -1.918 -0.132 -15.054 1.00 89.69 106 GLN A CA 1
ATOM 820 C C . GLN A 1 106 ? -2.007 -1.612 -14.652 1.00 89.69 106 GLN A C 1
ATOM 822 O O . GLN A 1 106 ? -1.736 -2.489 -15.476 1.00 89.69 106 GLN A O 1
ATOM 827 N N . SER A 1 107 ? -2.371 -1.907 -13.398 1.00 85.81 107 SER A N 1
ATOM 828 C CA . SER A 1 107 ? -2.660 -3.268 -12.957 1.00 85.81 107 SER A CA 1
ATOM 829 C C . SER A 1 107 ? -3.904 -3.760 -13.693 1.00 85.81 107 SER A C 1
ATOM 831 O O . SER A 1 107 ? -4.978 -3.165 -13.632 1.00 85.81 107 SER A O 1
ATOM 833 N N . GLY A 1 108 ? -3.762 -4.853 -14.436 1.00 77.56 108 GLY A N 1
ATOM 834 C CA . GLY A 1 108 ? -4.848 -5.444 -15.218 1.00 77.56 108 GLY A CA 1
ATOM 835 C C . GLY A 1 108 ? -5.131 -6.882 -14.785 1.00 77.56 108 GLY A C 1
ATOM 836 O O . GLY A 1 108 ? -4.272 -7.510 -14.174 1.00 77.56 108 GLY A O 1
ATOM 837 N N . PRO A 1 109 ? -6.277 -7.480 -15.157 1.00 76.00 109 PRO A N 1
ATOM 838 C CA . PRO A 1 109 ? -6.586 -8.875 -14.819 1.00 76.00 109 PRO A CA 1
ATOM 839 C C . PRO A 1 109 ? -5.531 -9.889 -15.289 1.00 76.00 109 PRO A C 1
ATOM 841 O O . PRO A 1 109 ? -5.365 -10.935 -14.676 1.00 76.00 109 PRO A O 1
ATOM 844 N N . LYS A 1 110 ? -4.819 -9.584 -16.382 1.00 80.19 110 LYS A N 1
ATOM 845 C CA . LYS A 1 110 ? -3.756 -10.431 -16.955 1.00 80.19 110 LYS A CA 1
ATOM 846 C C . LYS A 1 110 ? -2.339 -9.967 -16.600 1.00 80.19 110 LYS A C 1
ATOM 848 O O . LYS A 1 110 ? -1.374 -10.631 -16.953 1.00 80.19 110 LYS A O 1
ATOM 853 N N . SER A 1 111 ? -2.217 -8.816 -15.951 1.00 84.94 111 SER A N 1
ATOM 854 C CA . SER A 1 111 ? -0.950 -8.144 -15.655 1.00 84.94 111 SER A CA 1
ATOM 855 C C . SER A 1 111 ? -1.045 -7.457 -14.298 1.00 84.94 111 SER A C 1
ATOM 857 O O . SER A 1 111 ? -0.723 -6.275 -14.164 1.00 84.94 111 SER A O 1
ATOM 859 N N . ALA A 1 112 ? -1.583 -8.177 -13.311 1.00 92.31 112 ALA A N 1
ATOM 860 C CA . ALA A 1 112 ? -1.742 -7.640 -11.975 1.00 92.31 112 ALA A CA 1
ATOM 861 C C . ALA A 1 112 ? -0.354 -7.359 -11.401 1.00 92.31 112 ALA A C 1
ATOM 863 O O . ALA A 1 112 ? 0.523 -8.226 -11.442 1.00 92.31 112 ALA A O 1
ATOM 864 N N . ASN A 1 113 ? -0.154 -6.150 -10.888 1.00 96.75 113 ASN A N 1
ATOM 865 C CA . ASN A 1 113 ? 1.054 -5.841 -10.143 1.00 96.75 113 ASN A CA 1
ATOM 866 C C . ASN A 1 113 ? 0.997 -6.597 -8.819 1.00 96.75 113 ASN A C 1
ATOM 868 O O . ASN A 1 113 ? 0.010 -6.497 -8.087 1.00 96.75 113 ASN A O 1
ATOM 872 N N . THR A 1 114 ? 2.036 -7.371 -8.523 1.00 97.12 114 THR A N 1
ATOM 873 C CA . THR A 1 114 ? 2.115 -8.147 -7.289 1.00 97.12 114 THR A CA 1
ATOM 874 C C . THR A 1 114 ? 3.512 -8.145 -6.681 1.00 97.12 114 THR A C 1
ATOM 876 O O . THR A 1 114 ? 4.512 -7.866 -7.352 1.00 97.12 114 THR A O 1
ATOM 879 N N . VAL A 1 115 ? 3.551 -8.473 -5.392 1.00 98.19 115 VAL A N 1
ATOM 880 C CA . VAL A 1 115 ? 4.718 -8.921 -4.633 1.00 98.19 115 VAL A CA 1
ATOM 881 C C . VAL A 1 115 ? 4.499 -10.388 -4.260 1.00 98.19 115 VAL A C 1
ATOM 883 O O . VAL A 1 115 ? 3.411 -10.765 -3.824 1.00 98.19 115 VAL A O 1
ATOM 886 N N . ALA A 1 116 ? 5.523 -11.225 -4.423 1.00 97.75 116 ALA A N 1
ATOM 887 C CA . ALA A 1 116 ? 5.499 -12.622 -4.005 1.00 97.75 116 ALA A CA 1
ATOM 888 C C . ALA A 1 116 ? 5.230 -12.733 -2.495 1.00 97.75 116 ALA A C 1
ATOM 890 O O . ALA A 1 116 ? 5.841 -12.017 -1.706 1.00 97.75 116 ALA A O 1
ATOM 891 N N . LEU A 1 117 ? 4.359 -13.663 -2.085 1.00 96.88 117 LEU A N 1
ATOM 892 C CA . LEU A 1 117 ? 3.896 -13.785 -0.693 1.00 96.88 117 LEU A CA 1
ATOM 893 C C . LEU A 1 117 ? 5.018 -13.822 0.366 1.00 96.88 117 LEU A C 1
ATOM 895 O O . LEU A 1 117 ? 4.875 -13.120 1.363 1.00 96.88 117 LEU A O 1
ATOM 899 N N . PRO A 1 118 ? 6.151 -14.534 0.173 1.00 97.12 118 PRO A N 1
ATOM 900 C CA . PRO A 1 118 ? 7.249 -14.528 1.148 1.00 97.12 118 PRO A CA 1
ATOM 901 C C . PRO A 1 118 ? 7.941 -13.167 1.325 1.00 97.12 118 PRO A C 1
ATOM 903 O O . PRO A 1 118 ? 8.725 -12.995 2.252 1.00 97.12 118 PRO A O 1
ATOM 906 N N . SER A 1 119 ? 7.699 -12.219 0.419 1.00 97.69 119 SER A N 1
ATOM 907 C CA . SER A 1 119 ? 8.247 -10.860 0.438 1.00 97.69 119 SER A CA 1
ATOM 908 C C . SER A 1 119 ? 7.195 -9.795 0.759 1.00 97.69 119 SER A C 1
ATOM 910 O O . SER A 1 119 ? 7.521 -8.608 0.754 1.00 97.69 119 SER A O 1
ATOM 912 N N . VAL A 1 120 ? 5.946 -10.190 1.029 1.00 98.00 120 VAL A N 1
ATOM 913 C CA . VAL A 1 120 ? 4.918 -9.272 1.532 1.00 98.00 120 VAL A CA 1
ATOM 914 C C . VAL A 1 120 ? 5.251 -8.925 2.986 1.00 98.00 120 VAL A C 1
ATOM 916 O O . VAL A 1 120 ? 5.501 -9.841 3.774 1.00 98.00 120 VAL A O 1
ATOM 919 N N . PRO A 1 121 ? 5.255 -7.634 3.368 1.00 96.81 121 PRO A N 1
ATOM 920 C CA . PRO A 1 121 ? 5.494 -7.234 4.749 1.00 96.81 121 PRO A CA 1
ATOM 921 C C . PRO A 1 121 ? 4.521 -7.914 5.718 1.00 96.81 121 PRO A C 1
ATOM 923 O O . PRO A 1 121 ? 3.311 -7.957 5.489 1.00 96.81 121 PRO A O 1
ATOM 926 N N . SER A 1 122 ? 5.045 -8.440 6.822 1.00 96.50 122 SER A N 1
ATOM 927 C CA . SER A 1 122 ? 4.221 -9.033 7.871 1.00 96.50 122 SER A CA 1
ATOM 928 C C . SER A 1 122 ? 3.466 -7.938 8.615 1.00 96.50 122 SER A C 1
ATOM 930 O O . SER A 1 122 ? 4.054 -6.938 9.025 1.00 96.50 122 SER A O 1
ATOM 932 N N . ARG A 1 123 ? 2.174 -8.160 8.891 1.00 95.62 123 ARG A N 1
ATOM 933 C CA . ARG A 1 123 ? 1.348 -7.256 9.712 1.00 95.62 123 ARG A CA 1
ATOM 934 C C . ARG A 1 123 ? 2.003 -6.910 11.056 1.00 95.62 123 ARG A C 1
ATOM 936 O O . ARG A 1 123 ? 1.789 -5.808 11.553 1.00 95.62 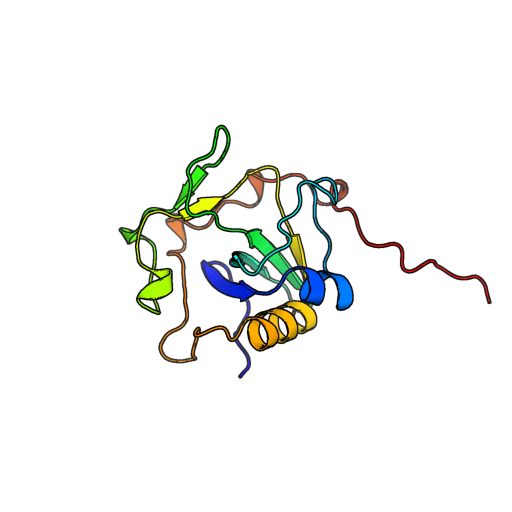123 ARG A O 1
ATOM 943 N N . ALA A 1 124 ? 2.793 -7.821 11.627 1.00 96.69 124 ALA A N 1
ATOM 944 C CA . ALA A 1 124 ? 3.474 -7.629 12.908 1.00 96.69 124 ALA A CA 1
ATOM 945 C C . ALA A 1 124 ? 4.598 -6.576 12.873 1.00 96.69 124 ALA A C 1
ATOM 947 O O . ALA A 1 124 ? 5.068 -6.168 13.929 1.00 96.69 124 ALA A O 1
ATOM 948 N N . GLN A 1 125 ? 5.034 -6.143 11.686 1.00 96.62 125 GLN A N 1
ATOM 949 C CA . GLN A 1 125 ? 6.055 -5.102 11.526 1.00 96.62 125 GLN A CA 1
ATOM 950 C C . GLN A 1 125 ? 5.493 -3.681 11.660 1.00 96.62 125 GLN A C 1
ATOM 952 O O . GLN A 1 125 ? 6.277 -2.743 11.706 1.00 96.62 125 GLN A O 1
ATOM 957 N N . PHE A 1 126 ? 4.165 -3.529 11.702 1.00 96.88 126 PHE A N 1
ATOM 958 C CA . PHE A 1 126 ? 3.480 -2.237 11.676 1.00 96.88 126 PHE A CA 1
ATOM 959 C C . PHE A 1 126 ? 2.742 -1.956 12.990 1.00 96.88 126 PHE A C 1
ATOM 961 O O . PHE A 1 126 ? 2.344 -2.906 13.679 1.00 96.88 126 PHE A O 1
ATOM 968 N N . PRO A 1 127 ? 2.449 -0.677 13.303 1.00 96.12 127 PRO A N 1
ATOM 969 C CA . PRO A 1 127 ? 1.655 -0.292 14.466 1.00 96.12 127 PRO A CA 1
ATOM 970 C C . PRO A 1 127 ? 0.324 -1.046 14.579 1.00 96.12 127 PRO A C 1
ATOM 972 O O . PRO A 1 127 ? -0.275 -1.456 13.582 1.00 96.12 127 PRO A O 1
ATOM 975 N N . SER A 1 128 ? -0.164 -1.248 15.803 1.00 94.75 128 SER A N 1
ATOM 976 C CA . SER A 1 128 ? -1.460 -1.890 16.061 1.00 94.75 128 SER A CA 1
ATOM 977 C C . SER A 1 128 ? -2.633 -1.046 15.550 1.00 94.75 128 SER A C 1
ATOM 979 O O . SER A 1 128 ? -2.498 0.129 15.219 1.00 94.75 128 SER A O 1
ATOM 981 N N . ASP A 1 129 ? -3.826 -1.637 15.531 1.00 91.25 129 ASP A N 1
ATOM 982 C CA . ASP A 1 129 ? -5.028 -0.970 15.021 1.00 91.25 129 ASP A CA 1
ATOM 983 C C . ASP A 1 129 ? -5.431 0.291 15.807 1.00 91.25 129 ASP A C 1
ATOM 985 O O . ASP A 1 129 ? -6.140 1.148 15.286 1.00 91.25 129 ASP A O 1
ATOM 989 N N . THR A 1 130 ? -4.950 0.441 17.041 1.00 92.56 130 THR A N 1
ATOM 990 C CA . THR A 1 130 ? -5.165 1.638 17.866 1.00 92.56 130 THR A CA 1
ATOM 991 C C . THR A 1 130 ? -4.358 2.849 17.396 1.00 92.56 130 THR A C 1
ATOM 993 O O . THR A 1 130 ? -4.614 3.952 17.865 1.00 92.56 130 THR A O 1
ATOM 996 N N . ALA A 1 131 ? -3.381 2.661 16.503 1.00 94.00 131 ALA A N 1
ATOM 997 C CA . ALA A 1 131 ? -2.555 3.736 15.958 1.00 94.00 131 ALA A CA 1
ATOM 998 C C . ALA A 1 131 ? -3.176 4.420 14.729 1.00 94.00 131 ALA A C 1
ATOM 1000 O O . ALA A 1 131 ? -2.662 5.447 14.293 1.00 94.00 131 ALA A O 1
ATOM 1001 N N . PHE A 1 132 ? -4.251 3.869 14.150 1.00 91.69 132 PHE A N 1
ATOM 1002 C CA . PHE A 1 132 ? -4.901 4.485 12.995 1.00 91.69 132 PHE A CA 1
ATOM 1003 C C . PHE A 1 132 ? -5.555 5.809 13.364 1.00 91.69 132 PHE A C 1
ATOM 1005 O O . PHE A 1 132 ? -6.363 5.906 14.288 1.00 91.69 132 PHE A O 1
ATOM 1012 N N . ARG A 1 133 ? -5.253 6.817 12.557 1.00 83.94 133 ARG A N 1
ATOM 1013 C CA . ARG A 1 133 ? -5.798 8.162 12.651 1.00 83.94 133 ARG A CA 1
ATOM 1014 C C . ARG A 1 133 ? -6.757 8.328 11.485 1.00 83.94 133 ARG A C 1
ATOM 1016 O O . ARG A 1 133 ? -6.361 8.267 10.325 1.00 83.94 133 ARG A O 1
ATOM 1023 N N . GLY A 1 134 ? -8.042 8.447 11.789 1.00 64.19 134 GLY A N 1
ATOM 1024 C CA . GLY A 1 134 ? -9.080 8.678 10.790 1.00 64.19 134 GLY A CA 1
ATOM 1025 C C . GLY A 1 134 ? -9.485 10.140 10.769 1.00 64.19 134 GLY A C 1
ATOM 1026 O O . GLY A 1 134 ? -9.615 10.755 11.828 1.00 64.19 134 GLY A O 1
ATOM 1027 N N . THR A 1 135 ? -9.733 10.675 9.571 1.00 50.50 135 THR A N 1
ATOM 1028 C CA . THR A 1 135 ? -10.467 11.929 9.405 1.00 50.50 135 THR A CA 1
ATOM 1029 C C . THR A 1 135 ? -11.759 11.798 10.195 1.00 50.50 135 THR A C 1
ATOM 1031 O O . THR A 1 135 ? -12.595 10.953 9.867 1.00 50.50 135 THR A O 1
ATOM 1034 N N . ALA A 1 136 ? -11.908 12.588 11.255 1.00 38.44 136 ALA A N 1
ATOM 1035 C CA . ALA A 1 136 ? -13.190 12.761 11.898 1.00 38.44 136 ALA A CA 1
ATOM 1036 C C . ALA A 1 136 ? -14.176 13.208 10.810 1.00 38.44 136 ALA A C 1
ATOM 1038 O O . ALA A 1 136 ? -14.230 14.379 10.448 1.00 38.44 136 ALA A O 1
ATOM 1039 N N . HIS A 1 137 ? -14.969 12.280 10.273 1.00 40.19 137 HIS A N 1
ATOM 1040 C CA . HIS A 1 137 ? -16.341 12.640 9.993 1.00 40.19 137 HIS A CA 1
ATOM 1041 C C . HIS A 1 137 ? -16.938 12.846 11.371 1.00 40.19 137 HIS A C 1
ATOM 1043 O O . HIS A 1 137 ? -17.290 11.899 12.076 1.00 40.19 137 HIS A O 1
ATOM 1049 N N . ASP A 1 138 ? -16.868 14.111 11.769 1.00 38.81 138 ASP A N 1
ATOM 1050 C CA . ASP A 1 138 ? -17.580 14.709 12.870 1.00 38.81 138 ASP A CA 1
ATOM 1051 C C . ASP A 1 138 ? -18.908 13.966 13.024 1.00 38.81 138 ASP A C 1
ATOM 1053 O O . ASP A 1 138 ? -19.731 13.933 12.100 1.00 38.81 138 ASP A O 1
ATOM 1057 N N . ARG A 1 139 ? -19.091 13.281 14.157 1.00 39.75 139 ARG A N 1
ATOM 1058 C CA . ARG A 1 139 ? -20.419 12.831 14.563 1.00 39.75 139 ARG A CA 1
ATOM 1059 C C . ARG A 1 139 ? -21.171 14.100 14.939 1.00 39.75 139 ARG A C 1
ATOM 1061 O O . ARG A 1 139 ? -21.298 14.422 16.115 1.00 39.75 139 ARG A O 1
ATOM 1068 N N . GLY A 1 140 ? -21.617 14.824 13.918 1.00 35.22 140 GLY A N 1
ATOM 1069 C CA . GLY A 1 140 ? -22.568 15.904 14.048 1.00 35.22 140 GLY A CA 1
ATOM 1070 C C . GLY A 1 140 ? -23.816 15.329 14.693 1.00 35.22 140 GLY A C 1
ATOM 1071 O O . GLY A 1 140 ? -24.547 14.553 14.083 1.00 35.22 140 GLY A O 1
ATOM 1072 N N . LEU A 1 141 ? -24.003 15.680 15.959 1.00 43.19 141 LEU A N 1
ATOM 1073 C CA . LEU A 1 141 ? -25.313 15.744 16.576 1.00 43.19 141 LEU A CA 1
ATOM 1074 C C . LEU A 1 141 ? -26.192 16.635 15.686 1.00 43.19 141 LEU A C 1
ATOM 1076 O O . LEU A 1 141 ? -25.861 17.801 15.465 1.00 43.19 141 LEU A O 1
ATOM 1080 N N . GLY A 1 142 ? -27.279 16.065 15.177 1.00 40.78 142 GLY A N 1
ATOM 1081 C CA . GLY A 1 142 ? -28.336 16.742 14.433 1.00 40.78 142 GLY A CA 1
ATOM 1082 C C . GLY A 1 142 ? -29.557 15.849 14.379 1.00 40.78 142 GLY A C 1
ATOM 1083 O O . GLY A 1 142 ? -29.457 14.795 13.714 1.00 40.78 142 GLY A O 1
#